Protein AF-A0A3M1Y0V2-F1 (afdb_monomer)

pLDDT: mean 95.2, std 4.88, range [66.38, 98.56]

Foldseek 3Di:
DDFPPVDQDDCEPVPDPQPPVDDPPDDGDPDPDDRGDDDPVVVVVVVVVVVVD

Radius of gyration: 13.96 Å; Cα contacts (8 Å, |Δi|>4): 24; chains: 1; bounding box: 31×18×35 Å

Structure (mmCIF, N/CA/C/O backbone):
data_AF-A0A3M1Y0V2-F1
#
_entry.id   AF-A0A3M1Y0V2-F1
#
loop_
_atom_site.group_PDB
_atom_site.id
_atom_site.type_symbol
_atom_site.label_atom_id
_atom_site.label_alt_id
_atom_site.label_comp_id
_atom_site.label_asym_id
_atom_site.label_entity_id
_atom_site.label_seq_id
_atom_site.pdbx_PDB_ins_code
_atom_site.Cartn_x
_atom_site.Cartn_y
_atom_site.Cartn_z
_atom_site.occupancy
_atom_site.B_iso_or_equiv
_atom_site.auth_seq_id
_atom_site.auth_comp_id
_atom_site.auth_asym_id
_atom_site.auth_atom_id
_atom_site.pdbx_PDB_model_num
ATOM 1 N N . MET A 1 1 ? 6.862 -5.825 18.711 1.00 66.38 1 MET A N 1
ATOM 2 C CA . MET A 1 1 ? 6.583 -6.825 17.660 1.00 66.38 1 MET A CA 1
ATOM 3 C C . MET A 1 1 ? 7.313 -6.387 16.405 1.00 66.38 1 MET A C 1
ATOM 5 O O . MET A 1 1 ? 7.246 -5.198 16.116 1.00 66.38 1 MET A O 1
ATOM 9 N N . PRO A 1 2 ? 8.055 -7.264 15.717 1.00 81.94 2 PRO A N 1
ATOM 10 C CA . PRO A 1 2 ? 8.704 -6.885 14.468 1.00 81.94 2 PRO A CA 1
ATOM 11 C C . PRO A 1 2 ? 7.633 -6.586 13.407 1.00 81.94 2 PRO A C 1
ATOM 13 O O . PRO A 1 2 ? 6.697 -7.365 13.239 1.00 81.94 2 PRO A O 1
ATOM 16 N N . TYR A 1 3 ? 7.740 -5.440 12.735 1.00 90.81 3 TYR A N 1
ATOM 17 C CA . TYR A 1 3 ? 6.934 -5.140 11.551 1.00 90.81 3 TYR A CA 1
ATOM 18 C C . TYR A 1 3 ? 7.483 -5.948 10.373 1.00 90.81 3 TYR A C 1
ATOM 20 O O . TYR A 1 3 ? 8.698 -6.012 10.194 1.00 90.81 3 TYR A O 1
ATOM 28 N N . ASN A 1 4 ? 6.602 -6.563 9.583 1.00 94.56 4 ASN A N 1
ATOM 29 C CA . ASN A 1 4 ? 7.013 -7.307 8.398 1.00 94.56 4 ASN A CA 1
ATOM 30 C C . ASN A 1 4 ? 7.129 -6.360 7.194 1.00 94.56 4 ASN A C 1
ATOM 32 O O . ASN A 1 4 ? 6.127 -6.061 6.548 1.00 94.56 4 ASN A O 1
ATOM 36 N N . PHE A 1 5 ? 8.340 -5.876 6.917 1.00 95.75 5 PHE A N 1
ATOM 37 C CA . PHE A 1 5 ? 8.636 -5.084 5.717 1.00 95.75 5 PHE A CA 1
ATOM 38 C C . PHE A 1 5 ? 8.988 -5.952 4.498 1.00 95.75 5 PHE A C 1
ATOM 40 O O . PHE A 1 5 ? 9.075 -5.425 3.396 1.00 95.75 5 PHE A O 1
ATOM 47 N N . ASP A 1 6 ? 9.150 -7.268 4.675 1.00 96.44 6 ASP A N 1
ATOM 48 C CA . ASP A 1 6 ? 9.442 -8.210 3.584 1.00 96.44 6 ASP A CA 1
ATOM 49 C C . ASP A 1 6 ? 8.168 -8.686 2.866 1.00 96.44 6 ASP A C 1
ATOM 51 O O . ASP A 1 6 ? 8.221 -9.392 1.857 1.00 96.44 6 ASP A O 1
ATOM 55 N N . GLU A 1 7 ? 6.995 -8.328 3.388 1.00 96.25 7 GLU A N 1
ATOM 56 C CA . GLU A 1 7 ? 5.726 -8.684 2.776 1.00 96.25 7 GLU A CA 1
ATOM 57 C C . GLU A 1 7 ? 5.483 -7.916 1.476 1.0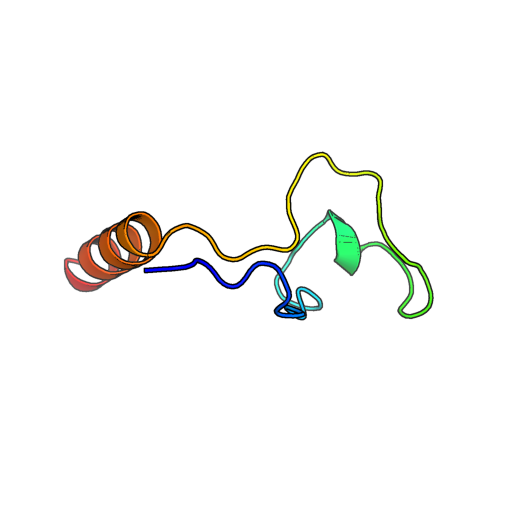0 96.25 7 GLU A C 1
ATOM 59 O O . GLU A 1 7 ? 5.395 -6.689 1.460 1.00 96.25 7 GLU A O 1
ATOM 64 N N . ILE A 1 8 ? 5.275 -8.660 0.390 1.00 95.75 8 ILE A N 1
ATOM 65 C CA . ILE A 1 8 ? 4.887 -8.093 -0.901 1.00 95.75 8 ILE A CA 1
ATOM 66 C C . ILE A 1 8 ? 3.389 -7.779 -0.886 1.00 95.75 8 ILE A C 1
ATOM 68 O O . ILE A 1 8 ? 2.549 -8.672 -0.763 1.00 95.75 8 ILE A O 1
ATOM 72 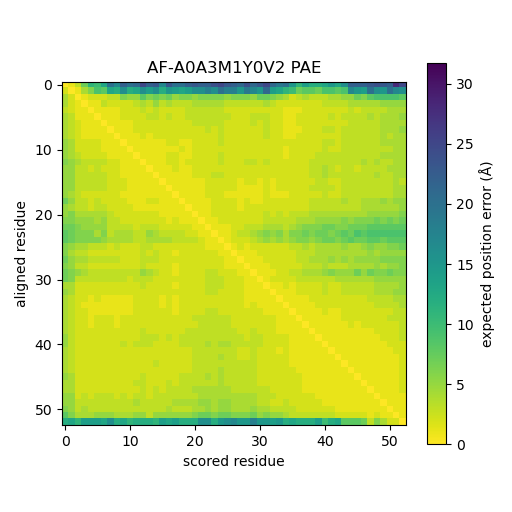N N . ILE A 1 9 ? 3.049 -6.504 -1.073 1.00 95.88 9 ILE A N 1
ATOM 73 C CA . ILE A 1 9 ? 1.668 -6.018 -1.122 1.00 95.88 9 ILE A CA 1
ATOM 74 C C . ILE A 1 9 ? 1.328 -5.643 -2.563 1.00 95.88 9 ILE A C 1
ATOM 76 O O . ILE A 1 9 ? 1.923 -4.731 -3.136 1.00 95.88 9 ILE A O 1
ATOM 80 N N . ASN A 1 10 ? 0.332 -6.310 -3.149 1.00 95.00 10 ASN A N 1
ATOM 81 C CA . ASN A 1 10 ? -0.179 -5.914 -4.456 1.00 95.00 10 ASN A CA 1
ATOM 82 C C . ASN A 1 10 ? -1.051 -4.655 -4.322 1.00 95.00 10 ASN A C 1
ATOM 84 O O . ASN A 1 10 ? -2.114 -4.695 -3.705 1.00 95.00 10 ASN A O 1
ATOM 88 N N . ARG A 1 11 ? -0.590 -3.547 -4.910 1.00 96.06 11 ARG A N 1
ATOM 89 C CA . ARG A 1 11 ? -1.285 -2.250 -4.935 1.00 96.06 11 ARG A CA 1
ATOM 90 C C . ARG A 1 11 ? -1.992 -1.961 -6.267 1.00 96.06 11 ARG A C 1
ATOM 92 O O . ARG A 1 11 ? -2.506 -0.864 -6.448 1.00 96.06 11 ARG A O 1
ATOM 99 N N . ARG A 1 12 ? -2.004 -2.905 -7.218 1.00 95.38 12 ARG A N 1
ATOM 100 C CA . ARG A 1 12 ? -2.703 -2.716 -8.499 1.00 95.38 12 ARG A CA 1
ATOM 101 C C . ARG A 1 12 ? -4.215 -2.765 -8.310 1.00 95.38 12 ARG A C 1
ATOM 103 O O . ARG A 1 12 ? -4.726 -3.602 -7.568 1.00 95.38 12 ARG A O 1
ATOM 110 N N . GLY A 1 13 ? -4.926 -1.886 -9.007 1.00 95.88 13 GLY A N 1
ATOM 111 C CA . GLY A 1 13 ? -6.384 -1.783 -8.930 1.00 95.88 13 GLY A CA 1
ATOM 112 C C . GLY A 1 13 ? -6.892 -1.160 -7.628 1.00 95.88 13 GLY A C 1
ATOM 113 O O . GLY A 1 13 ? -8.090 -1.210 -7.360 1.00 95.88 13 GLY A O 1
ATOM 114 N N . THR A 1 14 ? -6.009 -0.566 -6.815 1.00 96.12 14 THR A N 1
ATOM 115 C CA . THR A 1 14 ? -6.386 0.146 -5.582 1.00 96.12 14 THR A CA 1
ATOM 116 C C . THR A 1 14 ? -6.410 1.667 -5.764 1.00 96.12 14 THR A C 1
ATOM 118 O O . THR A 1 14 ? -6.398 2.391 -4.770 1.00 96.12 14 THR A O 1
ATOM 121 N N . ASN A 1 15 ? -6.405 2.164 -7.007 1.00 96.50 15 ASN A N 1
ATOM 122 C CA . ASN A 1 15 ? -6.241 3.581 -7.360 1.00 96.50 15 ASN A CA 1
ATOM 123 C C . ASN A 1 15 ? -4.901 4.175 -6.879 1.00 96.50 15 ASN A C 1
ATOM 125 O O . ASN A 1 15 ? -4.820 5.338 -6.478 1.00 96.50 15 ASN A O 1
ATOM 129 N N . ALA A 1 16 ? -3.835 3.375 -6.896 1.00 96.31 16 ALA A N 1
ATOM 130 C CA . ALA A 1 16 ? -2.495 3.793 -6.512 1.00 96.31 16 ALA A CA 1
ATOM 131 C C . ALA A 1 16 ? -1.737 4.342 -7.730 1.00 96.31 16 ALA A C 1
ATOM 133 O O . ALA A 1 16 ? -1.187 3.580 -8.523 1.00 96.31 16 ALA A O 1
A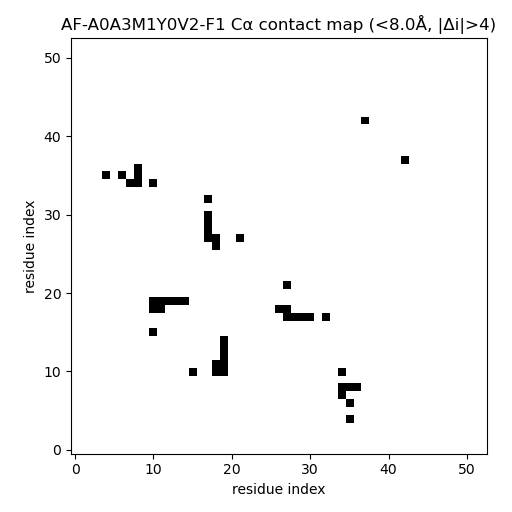TOM 134 N N . VAL A 1 17 ? -1.633 5.674 -7.838 1.00 97.00 17 VAL A N 1
ATOM 135 C CA . VAL A 1 17 ? -0.949 6.372 -8.951 1.00 97.00 17 VAL A CA 1
ATOM 136 C C . VAL A 1 17 ? 0.457 5.831 -9.218 1.00 97.00 17 VAL A C 1
ATOM 138 O O . VAL A 1 17 ? 0.867 5.750 -10.372 1.00 97.00 17 VAL A O 1
ATOM 141 N N . LYS A 1 18 ? 1.191 5.414 -8.177 1.00 96.69 18 LYS A N 1
ATOM 142 C CA . LYS A 1 18 ? 2.527 4.834 -8.336 1.00 96.69 18 LYS A CA 1
ATOM 143 C C . LYS A 1 18 ? 2.534 3.643 -9.295 1.00 96.69 18 LYS A C 1
ATOM 145 O O . LYS A 1 18 ? 3.414 3.599 -10.147 1.00 96.69 18 LYS A O 1
ATOM 150 N N . VAL A 1 19 ? 1.592 2.707 -9.182 1.00 96.06 19 VAL A N 1
ATOM 151 C CA . VAL A 1 19 ? 1.617 1.432 -9.927 1.00 96.06 19 VAL A CA 1
ATOM 152 C C . VAL A 1 19 ? 0.545 1.322 -11.011 1.00 96.06 19 VAL A C 1
ATOM 154 O O . VAL A 1 19 ? 0.759 0.604 -11.982 1.00 96.06 19 VAL A O 1
ATOM 157 N N . ASP A 1 20 ? -0.582 2.027 -10.878 1.00 96.25 20 ASP A N 1
ATOM 158 C CA . ASP A 1 20 ? -1.740 1.857 -11.767 1.00 96.25 20 ASP A CA 1
ATOM 159 C C . ASP A 1 20 ? -1.591 2.567 -13.118 1.0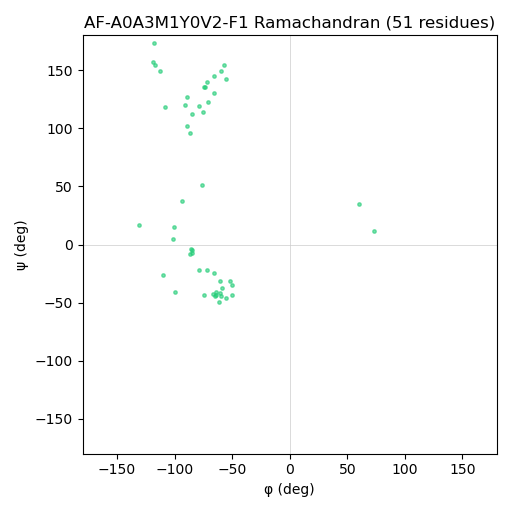0 96.25 20 ASP A C 1
ATOM 161 O O . ASP A 1 20 ? -2.256 2.189 -14.077 1.00 96.25 20 ASP A O 1
ATOM 165 N N . ILE A 1 21 ? -0.724 3.579 -13.225 1.00 96.31 21 ILE A N 1
ATOM 166 C CA . ILE A 1 21 ? -0.552 4.332 -14.481 1.00 96.31 21 ILE A CA 1
ATOM 167 C C . ILE A 1 21 ? 0.438 3.681 -15.458 1.00 96.31 21 ILE A C 1
ATOM 169 O O . ILE A 1 21 ? 0.629 4.195 -16.557 1.00 96.31 21 ILE A O 1
ATOM 173 N N . PHE A 1 22 ? 1.094 2.589 -15.054 1.00 95.56 22 PHE A N 1
ATOM 174 C CA . PHE A 1 22 ? 2.068 1.870 -15.873 1.00 95.56 22 PHE A CA 1
ATOM 175 C C . PHE A 1 22 ? 1.605 0.446 -16.170 1.00 95.56 22 PHE A C 1
ATOM 177 O O . PHE A 1 22 ? 0.882 -0.183 -15.386 1.00 95.56 22 PHE A O 1
ATOM 184 N N . GLU A 1 23 ? 2.113 -0.085 -17.279 1.00 94.19 23 GLU A N 1
ATOM 185 C CA . GLU A 1 23 ? 1.888 -1.464 -17.698 1.00 94.19 23 GLU A CA 1
ATOM 186 C C . GLU A 1 23 ? 2.327 -2.491 -16.626 1.00 94.19 23 GLU A C 1
ATOM 188 O O . GLU A 1 23 ? 3.166 -2.188 -15.764 1.00 94.19 23 GLU A O 1
ATOM 193 N N . PRO A 1 24 ? 1.742 -3.708 -16.621 1.00 89.81 24 PRO A N 1
ATOM 194 C CA . PRO A 1 24 ? 2.023 -4.772 -15.649 1.00 89.81 24 PRO A CA 1
ATOM 195 C C . PRO A 1 24 ? 3.497 -5.140 -15.457 1.00 89.81 24 PRO A C 1
ATOM 197 O O . PRO A 1 24 ? 3.886 -5.530 -14.357 1.00 89.81 24 PRO A O 1
ATOM 200 N N . ASP A 1 25 ? 4.297 -5.012 -16.510 1.00 94.12 25 ASP A N 1
ATOM 201 C CA . ASP A 1 25 ? 5.708 -5.387 -16.590 1.00 94.12 25 ASP A CA 1
ATOM 202 C C . ASP A 1 25 ? 6.675 -4.294 -16.099 1.00 94.12 25 ASP A C 1
ATOM 204 O O . ASP A 1 25 ? 7.881 -4.527 -16.002 1.00 94.12 25 ASP A O 1
ATOM 208 N N . VAL A 1 26 ? 6.162 -3.119 -15.726 1.00 95.81 26 VAL A N 1
ATOM 209 C CA . VAL A 1 26 ? 6.963 -2.011 -15.196 1.00 95.81 26 VAL A CA 1
ATOM 210 C C . VAL A 1 26 ? 7.099 -2.105 -13.674 1.00 95.81 26 VAL A C 1
ATOM 212 O O . VAL A 1 26 ? 6.110 -2.129 -12.937 1.00 95.81 26 VAL A O 1
ATOM 215 N N . ILE A 1 27 ? 8.343 -2.062 -13.184 1.00 95.19 27 ILE A N 1
ATOM 216 C CA . ILE A 1 27 ? 8.647 -1.854 -11.760 1.00 95.19 27 ILE A CA 1
ATOM 217 C C . ILE A 1 27 ? 8.659 -0.347 -11.479 1.00 95.19 27 ILE A C 1
ATOM 219 O O . ILE A 1 27 ? 9.533 0.381 -11.950 1.00 95.19 27 ILE A O 1
ATOM 223 N N . SER A 1 28 ? 7.688 0.130 -10.701 1.00 95.00 28 SER A N 1
ATOM 224 C CA . SER A 1 28 ? 7.521 1.557 -10.416 1.00 95.00 28 SER A CA 1
ATOM 225 C C . SER A 1 28 ? 8.280 2.014 -9.166 1.00 95.00 28 SER A C 1
ATOM 227 O O . S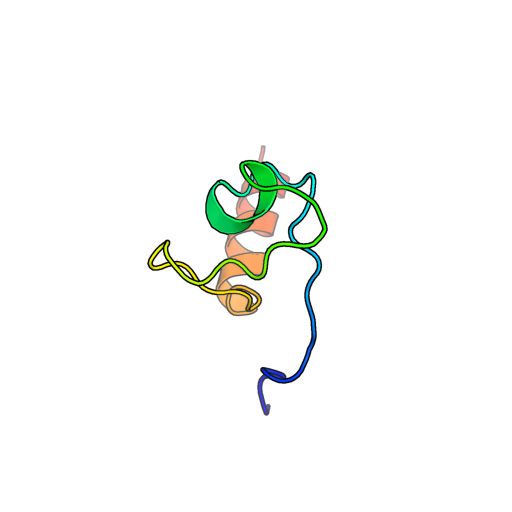ER A 1 28 ? 7.995 1.556 -8.061 1.00 95.00 28 SER A O 1
ATOM 229 N N . LEU A 1 29 ? 9.211 2.963 -9.333 1.00 96.62 29 LEU A N 1
ATOM 230 C CA . LEU A 1 29 ? 10.101 3.475 -8.273 1.00 96.62 29 LEU A CA 1
ATOM 231 C C . LEU A 1 29 ? 10.142 5.018 -8.188 1.00 96.62 29 LEU A C 1
ATOM 233 O O . LEU A 1 29 ? 11.079 5.577 -7.627 1.00 96.62 29 LEU A O 1
ATOM 237 N N . TRP A 1 30 ? 9.170 5.720 -8.782 1.00 94.94 30 TRP A N 1
ATOM 238 C CA . TRP A 1 30 ? 9.251 7.176 -9.007 1.00 94.94 30 TRP A CA 1
ATOM 239 C C . TRP A 1 30 ? 8.480 8.030 -7.986 1.00 94.94 30 TRP A C 1
ATOM 241 O O . TRP A 1 30 ? 8.987 9.066 -7.561 1.00 94.94 30 TRP A O 1
ATOM 251 N N . VAL A 1 31 ? 7.267 7.630 -7.578 1.00 96.56 31 VAL A N 1
ATOM 252 C CA . VAL A 1 31 ? 6.495 8.376 -6.564 1.00 96.56 31 VAL A CA 1
ATOM 253 C C . VAL A 1 31 ? 7.110 8.154 -5.189 1.00 96.56 31 VAL A C 1
ATOM 255 O O . VAL A 1 31 ? 7.379 7.015 -4.809 1.00 96.56 31 VAL A O 1
ATOM 258 N N . ALA A 1 32 ? 7.246 9.227 -4.409 1.00 97.19 32 ALA A N 1
ATOM 259 C CA . ALA A 1 32 ? 7.686 9.187 -3.015 1.00 97.19 32 ALA A CA 1
ATOM 260 C C . ALA A 1 32 ? 6.579 8.700 -2.048 1.00 97.19 32 ALA A C 1
ATOM 262 O O . ALA A 1 32 ? 6.282 9.349 -1.047 1.00 97.19 32 ALA A O 1
ATOM 263 N N . ASP A 1 33 ? 5.965 7.556 -2.354 1.00 97.00 33 ASP A N 1
ATOM 264 C CA . ASP A 1 33 ? 5.142 6.771 -1.431 1.00 97.00 33 ASP A CA 1
ATOM 265 C C . 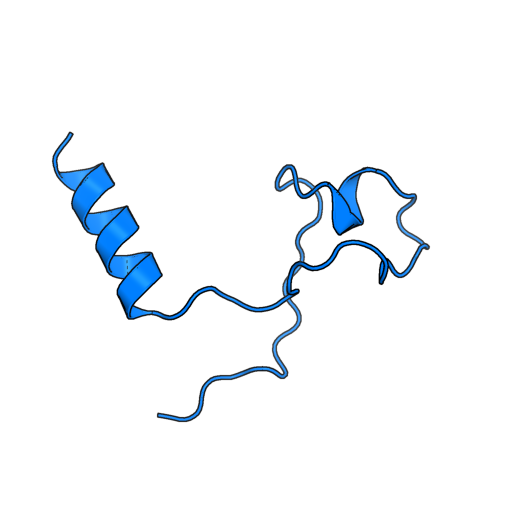ASP A 1 33 ? 5.767 5.375 -1.218 1.00 97.00 33 ASP A C 1
ATOM 267 O O . ASP A 1 33 ? 6.752 5.004 -1.869 1.00 97.00 33 ASP A O 1
ATOM 271 N N . MET A 1 34 ? 5.210 4.593 -0.294 1.00 97.12 34 MET A N 1
ATOM 272 C CA . MET A 1 34 ? 5.780 3.308 0.118 1.00 97.12 34 MET A CA 1
ATOM 273 C C . MET A 1 34 ? 4.906 2.126 -0.299 1.00 97.12 34 MET A C 1
ATOM 275 O O . MET A 1 34 ? 3.681 2.207 -0.272 1.00 97.12 34 MET A O 1
ATOM 279 N N . ASP A 1 35 ? 5.547 0.988 -0.569 1.00 96.75 35 ASP A N 1
ATOM 280 C CA . ASP A 1 35 ? 4.884 -0.301 -0.810 1.00 96.75 35 ASP A CA 1
ATOM 281 C C . ASP A 1 35 ? 4.775 -1.137 0.479 1.00 96.75 35 ASP A C 1
ATOM 283 O O . ASP A 1 35 ? 4.906 -2.356 0.468 1.00 96.75 35 ASP A O 1
ATOM 287 N N . PHE A 1 36 ? 4.524 -0.463 1.606 1.00 97.00 36 PHE A N 1
ATOM 288 C CA . PHE A 1 36 ? 4.349 -1.062 2.930 1.00 97.00 36 PHE A CA 1
ATOM 289 C C . PHE A 1 36 ? 2.955 -0.771 3.484 1.00 97.00 36 PHE A C 1
ATOM 291 O O . PHE A 1 36 ? 2.316 0.222 3.125 1.00 97.00 36 PHE A O 1
ATOM 298 N N . ARG A 1 37 ? 2.483 -1.609 4.416 1.00 95.81 37 ARG A N 1
ATOM 299 C CA . ARG A 1 37 ? 1.252 -1.311 5.159 1.00 95.81 37 ARG A CA 1
ATOM 300 C C . ARG A 1 37 ? 1.445 -0.080 6.040 1.00 95.81 37 ARG A C 1
ATOM 302 O O . ARG A 1 37 ? 2.498 0.102 6.649 1.00 95.81 37 ARG A O 1
ATOM 309 N N . ALA A 1 38 ? 0.382 0.710 6.178 1.00 96.31 38 ALA A N 1
ATOM 310 C CA . ALA A 1 38 ? 0.312 1.709 7.234 1.00 96.31 38 ALA A CA 1
AT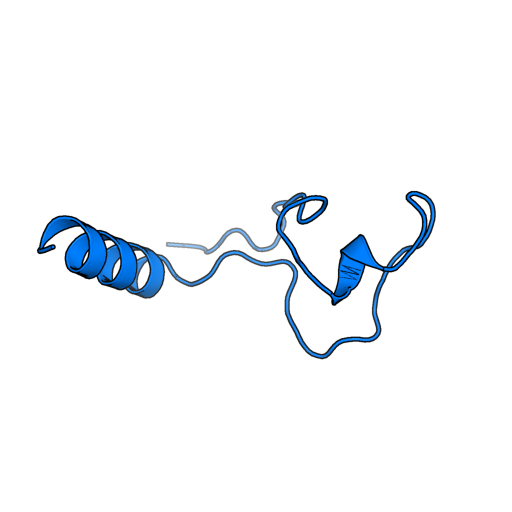OM 311 C C . ALA A 1 38 ? 0.431 1.029 8.617 1.00 96.31 38 ALA A C 1
ATOM 313 O O . ALA A 1 38 ? -0.015 -0.113 8.775 1.00 96.31 38 ALA A O 1
ATOM 314 N N . PRO A 1 39 ? 0.994 1.709 9.633 1.00 95.69 39 PRO A N 1
ATOM 315 C CA . PRO A 1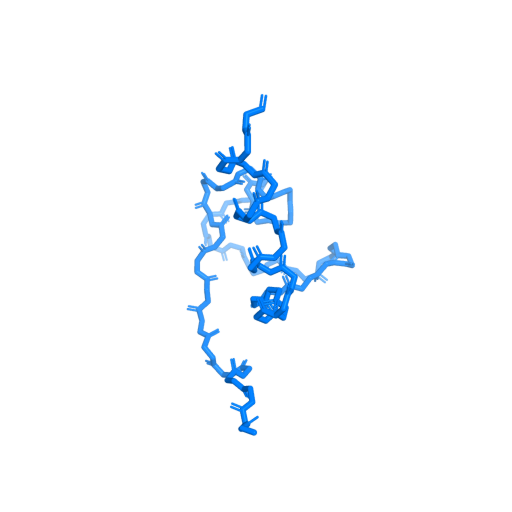 39 ? 1.101 1.153 10.977 1.00 95.69 39 PRO A CA 1
ATOM 316 C C . PRO A 1 39 ? -0.258 0.710 11.533 1.00 95.69 39 PRO A C 1
ATOM 318 O O . PRO A 1 39 ? -1.262 1.400 11.349 1.00 95.69 39 PRO A O 1
ATOM 321 N N . GLN A 1 40 ? -0.275 -0.400 12.276 1.00 95.44 40 GLN A N 1
ATOM 322 C CA . GLN A 1 40 ? -1.497 -0.966 12.861 1.00 95.44 40 GLN A CA 1
ATOM 323 C C . GLN A 1 40 ? -2.350 0.065 13.638 1.00 95.44 40 GLN A C 1
ATOM 325 O O . GLN A 1 40 ? -3.555 0.114 13.386 1.00 95.44 40 GLN A O 1
ATOM 330 N N . PRO A 1 41 ? -1.773 0.963 14.470 1.00 96.56 41 PRO A N 1
ATOM 331 C CA . PRO A 1 41 ? -2.563 1.987 15.162 1.00 96.56 41 PRO A CA 1
ATOM 332 C C . PRO A 1 41 ? -3.307 2.949 14.220 1.00 96.56 41 PRO A C 1
ATOM 334 O O . PRO A 1 41 ? -4.387 3.431 14.548 1.00 96.56 41 PRO A O 1
ATOM 337 N N . ILE A 1 42 ? -2.754 3.225 13.033 1.00 97.88 42 ILE A N 1
ATOM 338 C CA . ILE A 1 42 ? -3.382 4.099 12.031 1.00 97.88 42 ILE A CA 1
ATOM 339 C C . ILE A 1 42 ? -4.549 3.377 11.354 1.00 97.88 42 ILE A C 1
ATOM 341 O O . ILE A 1 42 ? -5.621 3.954 11.184 1.00 97.88 42 ILE A O 1
ATOM 345 N N . VAL A 1 43 ? -4.362 2.101 11.006 1.00 97.44 43 VAL A N 1
ATOM 346 C CA . VAL A 1 43 ? -5.423 1.266 10.423 1.00 97.44 43 VAL A CA 1
ATOM 347 C C . VAL A 1 43 ? -6.614 1.157 11.378 1.00 97.44 43 VAL A C 1
ATOM 349 O O . VAL A 1 43 ? -7.759 1.293 10.952 1.00 97.44 43 VAL A O 1
ATOM 352 N N . GLU A 1 44 ? -6.355 0.941 12.668 1.00 98.25 44 GLU A N 1
ATOM 353 C CA . GLU A 1 44 ? -7.390 0.859 13.706 1.00 98.25 44 GLU A CA 1
ATOM 354 C C . GLU A 1 44 ? -8.141 2.178 13.882 1.00 98.25 44 GLU A C 1
ATOM 356 O O . GLU A 1 44 ? -9.370 2.173 13.929 1.00 98.25 44 GLU A O 1
ATOM 361 N N . ALA A 1 45 ? -7.431 3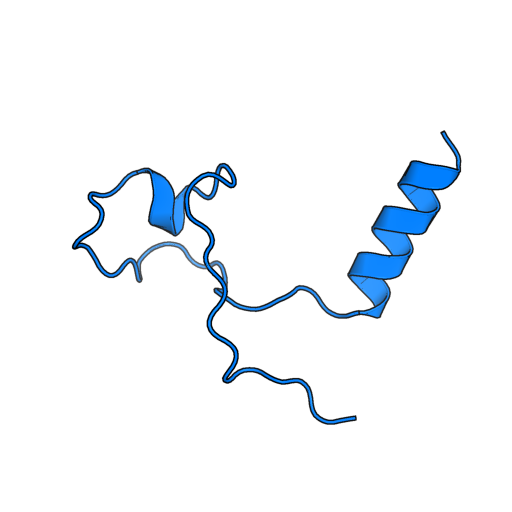.309 13.900 1.00 98.56 45 ALA A N 1
ATOM 362 C CA . ALA A 1 45 ? -8.057 4.623 13.996 1.00 98.56 45 ALA A CA 1
ATOM 363 C C . ALA A 1 45 ? -8.998 4.911 12.811 1.00 98.56 45 ALA A C 1
ATOM 365 O O . ALA A 1 45 ? -10.104 5.416 13.009 1.00 98.56 45 ALA A O 1
ATOM 366 N N . ILE A 1 46 ? -8.593 4.555 11.584 1.00 98.38 46 ILE A N 1
ATOM 367 C CA . ILE A 1 46 ? -9.433 4.725 10.387 1.00 98.38 46 ILE A CA 1
ATOM 368 C C . ILE A 1 46 ? -10.686 3.842 10.469 1.00 98.38 46 ILE A C 1
ATOM 370 O O . ILE A 1 46 ? -11.785 4.323 10.192 1.00 98.38 46 ILE A O 1
ATOM 374 N N . LYS A 1 47 ? -10.545 2.575 10.885 1.00 98.44 47 LYS A N 1
ATOM 375 C CA . LYS A 1 47 ? -11.683 1.657 11.067 1.00 98.44 47 LYS A CA 1
ATOM 376 C C . LYS A 1 47 ? -12.665 2.170 12.116 1.00 98.44 47 LYS A C 1
ATOM 378 O O . LYS A 1 47 ? -13.845 2.299 11.818 1.00 98.44 47 LYS A O 1
ATOM 383 N N . ALA A 1 48 ? -12.169 2.559 13.291 1.00 98.44 48 ALA A N 1
ATOM 384 C CA . ALA A 1 48 ? -13.003 3.099 14.361 1.00 98.44 48 ALA A CA 1
ATOM 385 C C . ALA A 1 48 ? -13.773 4.353 13.914 1.00 98.44 48 ALA A C 1
ATOM 387 O O . ALA A 1 48 ? -14.938 4.530 14.268 1.00 98.44 48 ALA A O 1
ATOM 388 N N . ARG A 1 49 ? -13.148 5.218 13.098 1.00 98.06 49 ARG A N 1
ATOM 389 C CA . ARG A 1 49 ? -13.848 6.368 12.520 1.00 98.06 49 ARG A CA 1
ATOM 390 C C . ARG A 1 49 ? -14.937 5.934 11.541 1.00 98.06 49 ARG A C 1
ATOM 392 O O . ARG A 1 49 ? -16.002 6.537 11.585 1.00 98.06 49 ARG A O 1
ATOM 399 N N . ALA A 1 50 ? -14.695 4.946 10.683 1.00 98.00 50 ALA A N 1
ATOM 400 C CA . ALA A 1 50 ? -15.704 4.449 9.747 1.00 98.00 50 ALA A CA 1
ATOM 401 C C . ALA A 1 50 ? -16.904 3.809 10.471 1.00 98.00 50 ALA A C 1
ATOM 403 O O . ALA A 1 50 ? -18.044 4.084 10.107 1.00 98.00 50 ALA A O 1
ATOM 404 N N . ASP A 1 51 ? -16.652 3.037 11.531 1.00 98.19 51 ASP A N 1
ATOM 405 C CA . ASP A 1 51 ? -17.692 2.358 12.319 1.00 98.19 51 ASP A CA 1
ATOM 406 C C . ASP A 1 51 ? -18.613 3.331 13.074 1.00 98.19 51 ASP A C 1
ATOM 408 O O . ASP A 1 51 ? -19.756 2.998 13.381 1.00 98.19 51 ASP A O 1
ATOM 412 N N . HIS A 1 52 ? -18.137 4.542 13.372 1.00 97.12 52 HIS A N 1
ATOM 413 C CA . HIS A 1 52 ? -18.934 5.566 14.051 1.00 97.12 52 HIS A CA 1
ATOM 414 C C . HIS A 1 52 ? -20.041 6.185 13.166 1.00 97.12 52 HIS A C 1
ATOM 416 O O . HIS A 1 52 ? -21.009 6.707 13.716 1.00 97.12 52 HIS A O 1
ATOM 422 N N . GLY A 1 53 ? -19.933 6.114 11.828 1.00 86.69 53 GLY A N 1
ATOM 423 C CA . GLY A 1 53 ? -20.848 6.775 10.873 1.00 86.69 53 GLY A CA 1
ATOM 424 C C . GLY A 1 53 ? -20.608 8.273 10.689 1.00 86.69 53 GLY A C 1
ATOM 425 O O . GLY A 1 53 ? -21.530 8.957 10.209 1.00 86.69 53 GLY A O 1
#

Solvent-accessible surface area (backbone atoms only — not comparable to full-atom values): 3785 Å² total; per-residue (Å²): 131,89,79,78,81,85,56,86,64,88,51,70,89,68,83,34,72,65,54,58,80,51,63,92,89,59,87,71,82,80,59,98,71,76,79,62,81,78,56,68,72,58,56,50,51,54,50,57,56,60,75,72,111

Secondary structure (DSSP, 8-state):
-----S-----TTTT-HHHHTS-TT-----SS--SSPPPHHHHHHHHHHHHT-

Mean predicted aligned error: 3.25 Å

Sequence (53 aa):
MPYNFDEIINRRGTNAVKVDIFEPDVISLWVADMDFRAPQPIVEAIKARADHG